Protein AF-A0A803MMV2-F1 (afdb_monomer_lite)

Structure (mmCIF, N/CA/C/O backbone):
data_AF-A0A803MMV2-F1
#
_entry.id   AF-A0A803MMV2-F1
#
loop_
_atom_site.group_PDB
_atom_site.id
_atom_site.type_symbol
_atom_site.label_atom_id
_atom_site.label_alt_id
_atom_site.label_comp_id
_atom_site.label_asym_id
_atom_site.label_entity_id
_atom_site.label_seq_id
_atom_site.pdbx_PDB_ins_code
_atom_site.Cartn_x
_atom_site.Cartn_y
_atom_site.Cartn_z
_atom_site.occupancy
_atom_site.B_iso_or_equiv
_atom_site.auth_seq_id
_atom_site.auth_comp_id
_atom_site.auth_asym_id
_atom_site.auth_atom_id
_atom_site.pdbx_PDB_model_num
ATOM 1 N N . MET A 1 1 ? -6.677 -15.272 -0.415 1.00 89.50 1 MET A N 1
ATOM 2 C CA . MET A 1 1 ? -6.729 -13.968 -1.108 1.00 89.50 1 MET A CA 1
ATOM 3 C C . MET A 1 1 ? -5.346 -13.650 -1.655 1.00 89.50 1 MET A C 1
ATOM 5 O O . MET A 1 1 ? -4.371 -13.997 -1.002 1.00 89.50 1 MET A O 1
ATOM 9 N N . PHE A 1 2 ? -5.261 -13.043 -2.838 1.00 91.88 2 PHE A N 1
ATOM 10 C CA . PHE A 1 2 ? -4.017 -12.523 -3.416 1.00 91.88 2 PHE A CA 1
ATOM 11 C C . PHE A 1 2 ? -4.204 -11.025 -3.664 1.00 91.88 2 PHE A C 1
ATOM 13 O O . PHE A 1 2 ? -5.277 -10.628 -4.115 1.00 91.88 2 PHE A O 1
ATOM 20 N N . VAL A 1 3 ? -3.202 -10.209 -3.337 1.00 91.38 3 VAL A N 1
ATOM 21 C CA . VAL A 1 3 ? -3.290 -8.741 -3.377 1.00 91.38 3 VAL A CA 1
ATOM 22 C C . VAL A 1 3 ? -2.014 -8.178 -3.985 1.00 91.38 3 VAL A C 1
ATOM 24 O O . VAL A 1 3 ? -0.922 -8.612 -3.614 1.00 91.38 3 VAL A O 1
ATOM 27 N N . LYS A 1 4 ? -2.152 -7.200 -4.883 1.00 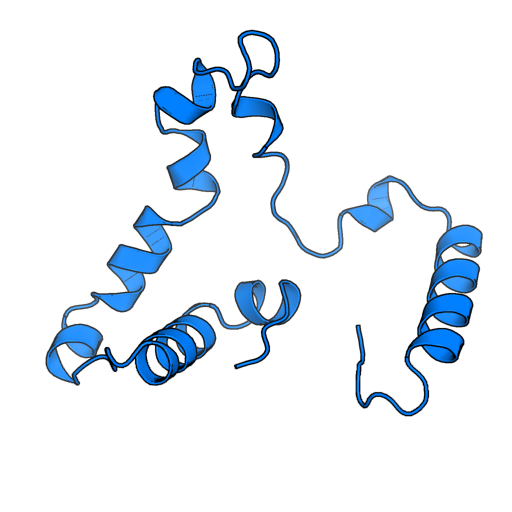94.12 4 LYS A N 1
ATOM 28 C CA . LYS A 1 4 ? -1.038 -6.400 -5.403 1.00 94.12 4 LYS A CA 1
ATOM 29 C C . LYS A 1 4 ? -1.055 -5.008 -4.783 1.00 94.12 4 LYS A C 1
ATOM 31 O O . LYS A 1 4 ? -2.117 -4.476 -4.460 1.00 94.12 4 LYS A O 1
ATOM 36 N N . PHE A 1 5 ? 0.127 -4.431 -4.590 1.00 94.75 5 PHE A N 1
ATOM 37 C CA . PHE A 1 5 ? 0.253 -3.099 -4.001 1.00 94.75 5 PHE A CA 1
ATOM 38 C C . PHE A 1 5 ? -0.370 -2.031 -4.907 1.00 94.75 5 PHE A C 1
ATOM 40 O O . PHE A 1 5 ? -1.023 -1.110 -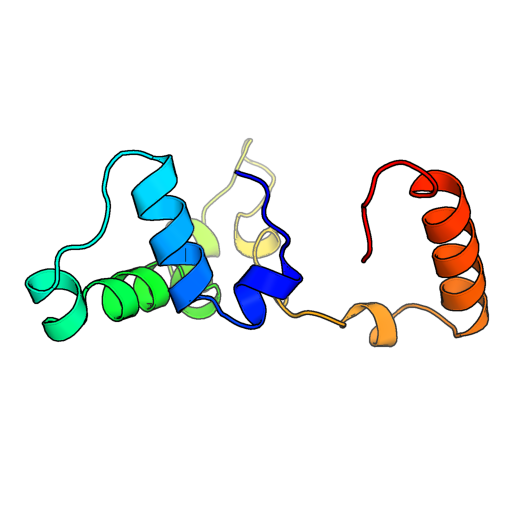4.428 1.00 94.75 5 PHE A O 1
ATOM 47 N N . GLU A 1 6 ? -0.216 -2.187 -6.215 1.00 95.50 6 GLU A N 1
ATOM 48 C CA . GLU A 1 6 ? -0.788 -1.321 -7.238 1.00 95.50 6 GLU A CA 1
ATOM 49 C C . GLU A 1 6 ? -2.318 -1.351 -7.175 1.00 95.50 6 GLU A C 1
ATOM 51 O O . GLU A 1 6 ? -2.934 -0.294 -7.095 1.00 95.50 6 GLU A O 1
ATOM 56 N N . ASP A 1 7 ? -2.922 -2.540 -7.070 1.00 94.62 7 ASP A N 1
ATOM 57 C CA . ASP A 1 7 ? -4.374 -2.692 -6.919 1.00 94.62 7 ASP A CA 1
ATOM 58 C C . ASP A 1 7 ? -4.886 -2.060 -5.605 1.00 94.62 7 ASP A C 1
ATOM 60 O O . ASP A 1 7 ? -5.991 -1.521 -5.565 1.00 94.62 7 ASP A O 1
ATOM 64 N N . LEU A 1 8 ? -4.091 -2.106 -4.522 1.00 94.31 8 LEU A N 1
ATOM 65 C CA . LEU A 1 8 ? -4.397 -1.422 -3.253 1.00 94.31 8 LEU A CA 1
ATOM 66 C C . LEU A 1 8 ? -4.351 0.098 -3.374 1.00 94.31 8 LEU A C 1
ATOM 68 O O . LEU A 1 8 ? -5.037 0.781 -2.618 1.00 94.31 8 LEU A O 1
ATOM 72 N N . LYS A 1 9 ? -3.512 0.631 -4.262 1.00 94.38 9 LYS A N 1
ATOM 73 C CA . LYS A 1 9 ? -3.411 2.071 -4.511 1.00 94.38 9 LYS A CA 1
ATOM 74 C C . LYS A 1 9 ? -4.476 2.551 -5.499 1.00 94.38 9 LYS A C 1
ATOM 76 O O . LYS A 1 9 ? -4.916 3.685 -5.350 1.00 94.38 9 LYS A O 1
ATOM 81 N N . ASP A 1 10 ? -4.877 1.705 -6.447 1.00 95.69 10 ASP A N 1
ATOM 82 C CA . ASP A 1 10 ? -5.899 1.990 -7.461 1.00 95.69 10 ASP A CA 1
ATOM 83 C C . ASP A 1 10 ? -7.326 1.959 -6.883 1.00 95.69 10 ASP A C 1
ATOM 85 O O . ASP A 1 10 ? -8.058 2.940 -6.994 1.00 95.69 10 ASP A O 1
ATOM 89 N N . ASP A 1 11 ? -7.694 0.889 -6.163 1.00 96.31 11 ASP A N 1
ATOM 90 C CA . ASP A 1 11 ? -8.994 0.767 -5.482 1.00 96.31 11 ASP A CA 1
ATOM 91 C C . ASP A 1 11 ? -8.838 0.308 -4.017 1.00 96.31 11 ASP A C 1
ATOM 93 O O . ASP A 1 11 ? -9.153 -0.837 -3.662 1.00 96.31 11 ASP A O 1
ATOM 97 N N . PRO A 1 12 ? -8.381 1.195 -3.113 1.00 94.50 12 PRO A N 1
ATOM 98 C CA . PRO A 1 12 ? -8.182 0.836 -1.711 1.00 94.50 12 PRO A CA 1
ATOM 99 C C . PRO A 1 12 ? -9.465 0.334 -1.031 1.00 94.50 12 PRO A C 1
ATOM 101 O O . PRO A 1 12 ? -9.416 -0.575 -0.201 1.00 94.50 12 PRO A O 1
ATOM 104 N N . LYS A 1 13 ? -10.625 0.905 -1.390 1.00 95.56 13 LYS A N 1
ATOM 105 C CA . LYS A 1 13 ? -11.922 0.583 -0.781 1.00 95.56 13 LYS A CA 1
ATOM 106 C C . LYS A 1 13 ? -12.379 -0.818 -1.169 1.00 95.56 13 LYS A C 1
ATOM 108 O O . LYS A 1 13 ? -12.730 -1.603 -0.288 1.00 95.56 13 LYS A O 1
ATOM 113 N N . GLY A 1 14 ? -12.343 -1.161 -2.456 1.00 96.06 14 GLY A N 1
ATOM 114 C CA . GLY A 1 14 ? -12.694 -2.504 -2.914 1.00 96.06 14 GLY A CA 1
ATOM 115 C C . GLY A 1 14 ? -11.724 -3.569 -2.408 1.00 96.06 14 GLY A C 1
ATOM 116 O O . GLY A 1 14 ? -12.160 -4.654 -2.018 1.00 96.06 14 GLY A O 1
ATOM 117 N N . GLN A 1 15 ? -10.424 -3.264 -2.328 1.00 96.50 15 GLN A N 1
ATOM 118 C CA . GLN A 1 15 ? -9.450 -4.189 -1.739 1.00 96.50 15 GLN A CA 1
ATOM 119 C C . GLN A 1 15 ? -9.679 -4.400 -0.238 1.00 96.50 15 GLN A C 1
ATOM 121 O O . GLN A 1 15 ? -9.603 -5.538 0.229 1.00 96.50 15 GLN A O 1
ATOM 126 N N . LEU A 1 16 ? -10.015 -3.348 0.518 1.00 95.69 16 LEU A N 1
ATOM 127 C CA . LEU A 1 16 ? -10.306 -3.474 1.948 1.00 95.69 16 LEU A CA 1
ATOM 128 C C . LEU A 1 16 ? -11.570 -4.305 2.203 1.00 95.69 16 LEU A C 1
ATOM 130 O O . LEU A 1 16 ? -11.577 -5.126 3.117 1.00 95.69 16 LEU A O 1
ATOM 134 N N . LYS A 1 17 ? -12.608 -4.166 1.371 1.00 96.12 17 LYS A N 1
ATOM 135 C CA . LYS A 1 17 ? -13.808 -5.016 1.448 1.00 96.12 17 LYS A CA 1
ATOM 136 C C . LYS A 1 17 ? -13.491 -6.491 1.210 1.00 96.12 17 LYS A C 1
ATOM 138 O O . LYS A 1 17 ? -13.838 -7.325 2.042 1.00 96.12 17 LYS A O 1
ATOM 143 N N . LYS A 1 18 ? -12.752 -6.798 0.135 1.00 96.62 18 LYS A N 1
ATOM 144 C CA . LYS A 1 18 ? -12.266 -8.162 -0.150 1.00 96.62 18 LYS A CA 1
ATOM 145 C C . LYS A 1 18 ? -11.439 -8.720 1.008 1.00 96.62 18 LYS A C 1
ATOM 147 O O . LYS A 1 18 ? -11.517 -9.910 1.304 1.00 96.62 18 LYS A O 1
ATOM 152 N N . LEU A 1 19 ? -10.643 -7.869 1.661 1.00 96.50 19 LEU A N 1
ATOM 153 C CA . LEU A 1 19 ? -9.847 -8.265 2.816 1.00 96.50 19 LEU A CA 1
ATOM 154 C C . LEU A 1 19 ? -10.743 -8.605 4.004 1.00 96.50 19 LEU A C 1
ATOM 156 O O . LEU A 1 19 ? -10.546 -9.662 4.592 1.00 96.50 19 LEU A O 1
ATOM 160 N N . GLY A 1 20 ? -11.735 -7.763 4.307 1.00 96.31 20 GLY A N 1
ATOM 161 C CA . GLY A 1 20 ? -12.748 -8.015 5.336 1.00 96.31 20 GLY A CA 1
ATOM 162 C C . GLY A 1 20 ? -13.454 -9.356 5.135 1.00 96.31 20 GLY A C 1
ATOM 163 O O . GLY A 1 20 ? -13.462 -10.192 6.038 1.00 96.31 20 GLY A O 1
ATOM 164 N N . GLU A 1 21 ? -13.947 -9.616 3.921 1.00 97.12 21 GLU A N 1
ATOM 165 C CA . GLU A 1 21 ? -14.536 -10.910 3.550 1.00 97.12 21 GLU A CA 1
ATOM 166 C C . GLU A 1 21 ? -13.567 -12.075 3.798 1.00 97.12 21 GLU A C 1
ATOM 168 O O . GLU A 1 21 ? -13.940 -13.084 4.397 1.00 97.12 21 GLU A O 1
ATOM 173 N N . PHE A 1 22 ? -12.305 -11.932 3.381 1.00 97.50 22 PHE A N 1
ATOM 174 C CA . PHE A 1 22 ? -11.300 -12.984 3.513 1.00 97.50 22 PHE A CA 1
ATOM 175 C C . PHE A 1 22 ? -10.922 -13.291 4.968 1.00 97.50 22 PHE A C 1
ATOM 177 O O . PHE A 1 22 ? -10.707 -14.457 5.301 1.00 97.50 22 PHE A O 1
ATOM 184 N N . VAL A 1 23 ? -10.835 -12.278 5.836 1.00 96.56 23 VAL A N 1
ATOM 185 C CA . VAL A 1 23 ? -10.494 -12.465 7.260 1.00 96.56 23 VAL A CA 1
ATOM 186 C C . VAL A 1 23 ? -11.694 -12.872 8.123 1.00 96.56 23 VAL A C 1
ATOM 188 O O . VAL A 1 23 ? -11.525 -13.093 9.319 1.00 96.56 23 VAL A O 1
ATOM 191 N N . GLY A 1 24 ? -12.890 -12.996 7.535 1.00 97.12 24 GLY A N 1
ATOM 192 C CA . GLY A 1 24 ? -14.119 -13.383 8.236 1.00 97.12 24 GLY A CA 1
ATOM 193 C C . GLY A 1 24 ? -14.874 -12.224 8.895 1.00 97.12 24 GLY A C 1
ATOM 194 O O . GLY A 1 24 ? -15.763 -12.469 9.705 1.00 97.12 24 GLY A O 1
ATOM 195 N N . TYR A 1 25 ? -14.543 -10.980 8.537 1.00 96.88 25 TYR A N 1
ATOM 196 C CA . TYR A 1 25 ? -15.184 -9.753 9.018 1.00 96.88 25 TYR A CA 1
ATOM 197 C C . TYR A 1 25 ? -15.632 -8.881 7.830 1.00 96.88 25 TYR A C 1
ATOM 199 O O . TYR A 1 25 ? -15.049 -7.821 7.586 1.00 96.88 25 TYR A O 1
ATOM 207 N N . PRO A 1 26 ? -16.616 -9.335 7.028 1.00 97.06 26 PRO A N 1
ATOM 208 C CA . PRO A 1 26 ? -17.169 -8.519 5.954 1.00 97.06 26 PRO A CA 1
ATOM 209 C C . PRO A 1 26 ? -17.852 -7.274 6.533 1.00 97.06 26 PRO A C 1
ATOM 211 O O . PRO A 1 26 ? -18.517 -7.359 7.564 1.00 97.06 26 PRO A O 1
ATOM 214 N N . PHE A 1 27 ? -17.711 -6.134 5.854 1.00 97.31 27 PHE A N 1
ATOM 215 C CA . PHE A 1 27 ? -18.359 -4.892 6.277 1.00 97.31 27 PHE A CA 1
ATOM 216 C C . PHE A 1 27 ? -19.879 -4.981 6.122 1.00 97.31 27 PHE A C 1
ATOM 218 O O . PHE A 1 27 ? -20.377 -5.461 5.099 1.00 97.31 27 PHE A O 1
ATOM 225 N N . THR A 1 28 ? -20.624 -4.481 7.108 1.00 97.50 28 THR A N 1
ATOM 226 C CA . THR A 1 28 ? -22.084 -4.357 6.990 1.00 97.50 28 THR A CA 1
ATOM 227 C C . THR A 1 28 ? -22.477 -3.115 6.191 1.00 97.50 28 THR A C 1
ATOM 229 O O . THR A 1 28 ? -21.700 -2.172 6.038 1.00 97.50 28 THR A O 1
ATOM 232 N N . SER A 1 29 ? -23.720 -3.072 5.701 1.00 96.56 29 SER A N 1
ATOM 233 C CA . SER A 1 29 ? -24.230 -1.887 4.994 1.00 96.56 29 SER A CA 1
ATOM 234 C C . SER A 1 29 ? -24.197 -0.633 5.873 1.00 96.56 29 SER A C 1
ATOM 236 O O . SER A 1 29 ? -23.904 0.456 5.385 1.00 96.56 29 SER A O 1
ATOM 238 N N . GLU A 1 30 ? -24.447 -0.786 7.171 1.00 97.56 30 GLU A N 1
ATOM 239 C CA . GLU A 1 30 ? -24.381 0.288 8.160 1.00 97.56 30 GLU A CA 1
ATOM 240 C C . GLU A 1 30 ? -22.947 0.786 8.359 1.00 97.56 30 GLU A C 1
ATOM 242 O O . GLU A 1 30 ? -22.732 1.992 8.444 1.00 97.56 30 GLU A O 1
ATOM 247 N N . GLU A 1 31 ? -21.955 -0.108 8.399 1.00 97.25 31 GLU A N 1
ATOM 248 C CA . GLU A 1 31 ? -20.542 0.277 8.499 1.00 97.25 31 GLU A CA 1
ATOM 249 C C . GLU A 1 31 ? -20.065 1.014 7.245 1.00 97.25 31 GLU A C 1
ATOM 251 O O . GLU A 1 31 ? -19.324 1.997 7.338 1.00 97.25 31 GLU A O 1
ATOM 256 N N . GLU A 1 32 ? -20.516 0.574 6.069 1.00 94.81 32 GLU A N 1
ATOM 257 C CA . GLU A 1 32 ? -20.209 1.240 4.807 1.00 94.81 32 GLU A CA 1
ATOM 258 C C . GLU A 1 32 ? -20.827 2.637 4.721 1.00 94.81 32 GLU A C 1
ATOM 260 O O . GLU A 1 32 ? -20.128 3.599 4.395 1.00 94.81 32 GLU A O 1
ATOM 265 N N . GLN A 1 33 ? -22.122 2.761 5.030 1.00 95.19 33 GLN A N 1
ATOM 266 C CA . GLN A 1 33 ? -22.834 4.043 5.043 1.00 95.19 33 GLN A CA 1
ATOM 267 C C . GLN A 1 33 ? -22.322 4.963 6.156 1.00 95.19 33 GLN A C 1
ATOM 269 O O . GLN A 1 33 ? -22.271 6.179 5.984 1.00 95.19 33 GLN A O 1
ATOM 274 N N . GLY A 1 34 ? -21.896 4.380 7.277 1.00 96.56 34 GLY A N 1
ATOM 275 C CA . GLY A 1 34 ? -21.271 5.066 8.401 1.00 96.56 34 GLY A CA 1
ATOM 276 C C . GLY A 1 34 ? -19.810 5.458 8.170 1.00 96.56 34 GLY A C 1
ATOM 277 O O . GLY A 1 34 ? -19.189 5.992 9.085 1.00 96.56 34 GLY A O 1
ATOM 278 N N . GLY A 1 35 ? -19.243 5.196 6.986 1.00 96.25 35 GLY A N 1
ATOM 279 C CA . GLY A 1 35 ? -17.892 5.628 6.619 1.00 96.25 35 GLY A CA 1
ATOM 280 C C . GLY A 1 35 ? -16.758 4.859 7.307 1.00 96.25 35 GLY A C 1
ATOM 281 O O . GLY A 1 35 ? -15.621 5.331 7.310 1.00 96.25 35 GLY A O 1
ATOM 282 N N . LYS A 1 36 ? -17.013 3.669 7.873 1.00 96.38 36 LYS A N 1
ATOM 283 C CA . LYS A 1 36 ? -15.989 2.884 8.594 1.00 96.38 36 LYS A CA 1
ATOM 284 C C . LYS A 1 36 ? -14.817 2.466 7.723 1.00 96.38 36 LYS A C 1
ATOM 286 O O . LYS A 1 36 ? -13.677 2.477 8.183 1.00 96.38 36 LYS A O 1
ATOM 291 N N . ILE A 1 37 ? -15.075 2.172 6.453 1.00 96.06 37 ILE A N 1
ATOM 292 C CA . ILE A 1 37 ? -14.012 1.886 5.484 1.00 96.06 37 ILE A CA 1
ATOM 293 C C . ILE A 1 37 ? -13.094 3.105 5.326 1.00 96.06 37 ILE A C 1
ATOM 295 O O . ILE A 1 37 ? -11.873 2.969 5.392 1.00 96.06 37 ILE A O 1
ATOM 299 N N . ASP A 1 38 ? -13.667 4.299 5.180 1.00 96.44 38 ASP A N 1
ATOM 300 C CA . ASP A 1 38 ? -12.905 5.533 4.990 1.00 96.44 38 ASP A CA 1
ATOM 301 C C . ASP A 1 38 ? -12.115 5.909 6.262 1.00 96.44 38 ASP A C 1
ATOM 303 O O . ASP A 1 38 ? -10.966 6.354 6.179 1.00 96.44 38 ASP A O 1
ATOM 307 N N . GLU A 1 39 ? -12.678 5.654 7.451 1.00 97.69 39 GLU A N 1
ATOM 308 C CA . GLU A 1 39 ? -11.970 5.777 8.733 1.00 97.69 39 GLU A CA 1
ATOM 309 C C . GLU A 1 39 ? -10.736 4.860 8.793 1.00 97.69 39 GLU A C 1
ATOM 311 O O . GLU A 1 39 ? -9.640 5.332 9.108 1.00 97.69 39 GLU A O 1
ATOM 316 N N . ILE A 1 40 ? -10.883 3.572 8.454 1.00 96.81 40 ILE A N 1
ATOM 317 C CA . ILE A 1 40 ? -9.771 2.607 8.439 1.00 96.81 40 ILE A CA 1
ATOM 318 C C . ILE A 1 40 ? -8.715 3.021 7.412 1.00 96.81 40 ILE A C 1
ATOM 320 O O . ILE A 1 40 ? -7.529 3.075 7.741 1.00 96.81 40 ILE A O 1
ATOM 324 N N . MET A 1 41 ? -9.128 3.376 6.192 1.00 96.00 41 MET A N 1
ATOM 325 C CA . MET A 1 41 ? -8.216 3.851 5.148 1.00 96.00 41 MET A CA 1
ATOM 326 C C . MET A 1 41 ? -7.403 5.058 5.621 1.00 96.00 41 MET A C 1
ATOM 328 O O . MET A 1 41 ? -6.189 5.101 5.428 1.00 96.00 41 MET A O 1
ATOM 332 N N . LYS A 1 42 ? -8.042 6.020 6.296 1.00 96.94 42 LYS A N 1
ATOM 333 C CA . LYS A 1 42 ? -7.359 7.188 6.860 1.00 96.94 42 LYS A CA 1
ATOM 334 C C . LYS A 1 42 ? -6.382 6.799 7.968 1.00 96.94 42 LYS A C 1
ATOM 336 O O . LYS A 1 42 ? -5.261 7.306 7.979 1.00 96.94 42 LYS A O 1
ATOM 341 N N . LEU A 1 43 ? -6.785 5.923 8.889 1.00 97.25 43 LEU A N 1
ATOM 342 C CA . LEU A 1 43 ? -5.945 5.460 10.000 1.00 97.25 43 LEU A CA 1
ATOM 343 C C . LEU A 1 43 ? -4.701 4.705 9.516 1.00 97.25 43 LEU A C 1
ATOM 345 O O . LEU A 1 43 ? -3.618 4.908 10.061 1.00 97.25 43 LEU A O 1
ATOM 349 N N . CYS A 1 44 ? -4.854 3.881 8.481 1.00 95.88 44 CYS A N 1
ATOM 350 C CA . CYS A 1 44 ? -3.789 3.058 7.912 1.00 95.88 44 CYS A CA 1
ATOM 351 C C . CYS A 1 44 ? -3.043 3.728 6.746 1.00 95.88 44 CYS A C 1
ATOM 353 O O . CYS A 1 44 ? -2.141 3.119 6.172 1.00 95.88 44 CYS A O 1
ATOM 355 N N . SER A 1 45 ? -3.396 4.965 6.387 1.00 95.69 45 SER A N 1
ATOM 356 C CA . SER A 1 45 ? -2.722 5.711 5.322 1.00 95.69 45 SER A CA 1
ATOM 357 C C . SER A 1 45 ? -1.248 5.946 5.653 1.00 95.69 45 SER A C 1
ATOM 359 O O . SER A 1 45 ? -0.875 6.144 6.812 1.00 95.69 45 SER A O 1
ATOM 361 N N . ILE A 1 46 ? -0.387 5.952 4.634 1.00 95.50 46 ILE A N 1
ATOM 362 C CA . ILE A 1 46 ? 1.051 6.190 4.826 1.00 95.50 46 ILE A CA 1
ATOM 363 C C . ILE A 1 46 ? 1.285 7.574 5.428 1.00 95.50 46 ILE A C 1
ATOM 365 O O . ILE A 1 46 ? 2.147 7.731 6.290 1.00 95.50 46 ILE A O 1
ATOM 369 N N . GLU A 1 47 ? 0.491 8.559 5.021 1.00 95.19 47 GLU A N 1
ATOM 370 C CA . GLU A 1 47 ? 0.506 9.921 5.541 1.00 95.19 47 GLU A CA 1
ATOM 371 C C . GLU A 1 47 ? 0.220 9.920 7.042 1.00 95.19 47 GLU A C 1
ATOM 373 O O . GLU A 1 47 ? 0.953 10.540 7.807 1.00 95.19 47 GLU A O 1
ATOM 378 N N . LYS A 1 48 ? -0.795 9.172 7.496 1.00 97.12 48 LYS A N 1
ATOM 379 C CA . LYS A 1 48 ? -1.110 9.079 8.924 1.00 97.12 48 LYS A CA 1
ATOM 380 C C . LYS A 1 48 ? -0.058 8.290 9.697 1.00 97.12 48 LYS A C 1
ATOM 382 O O . LYS A 1 48 ? 0.329 8.717 10.784 1.00 97.12 48 LYS A O 1
ATOM 387 N N . LEU A 1 49 ? 0.404 7.164 9.154 1.00 96.94 49 LEU A N 1
ATOM 388 C CA . LEU A 1 49 ? 1.365 6.285 9.819 1.00 96.94 49 LEU A CA 1
ATOM 389 C C . LEU A 1 49 ? 2.743 6.937 9.967 1.00 96.94 49 LEU A C 1
ATOM 391 O O . LEU A 1 49 ? 3.364 6.767 11.013 1.00 96.94 49 LEU A O 1
ATOM 395 N N . LYS A 1 50 ? 3.190 7.741 8.994 1.00 96.19 50 LYS A N 1
ATOM 396 C CA . LYS A 1 50 ? 4.405 8.571 9.105 1.00 96.19 50 LYS A CA 1
ATOM 397 C C . LYS A 1 50 ? 4.369 9.526 10.290 1.00 96.19 50 LYS A C 1
ATOM 399 O O . LYS A 1 50 ? 5.408 9.822 10.867 1.00 96.19 50 LYS A O 1
ATOM 404 N N . GLU A 1 51 ?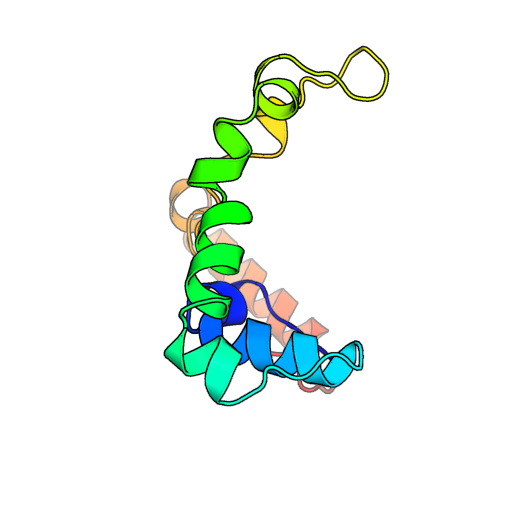 3.180 10.001 10.647 1.00 96.44 51 GLU A N 1
ATOM 405 C CA . GLU A 1 51 ? 2.995 11.006 11.689 1.00 96.44 51 GLU A CA 1
ATOM 406 C C . GLU A 1 51 ? 2.889 10.422 13.102 1.00 96.44 51 GLU A C 1
ATOM 408 O O . GLU A 1 51 ? 2.939 11.175 14.074 1.00 96.44 51 GLU A O 1
ATOM 413 N N . VAL A 1 52 ? 2.774 9.098 13.234 1.00 96.81 52 VAL A N 1
ATOM 414 C CA . VAL A 1 52 ? 2.751 8.412 14.532 1.00 96.81 52 VAL A CA 1
ATOM 415 C C . VAL A 1 52 ? 4.123 8.526 15.198 1.00 96.81 52 VAL A C 1
ATOM 417 O O . VAL A 1 52 ? 5.135 8.180 14.595 1.00 96.81 52 VAL A O 1
ATOM 420 N N . GLU A 1 53 ? 4.164 8.952 16.464 1.00 96.19 53 GLU A N 1
ATOM 421 C CA . GLU A 1 53 ? 5.417 9.197 17.201 1.00 96.19 53 GLU A CA 1
ATOM 422 C C . GLU A 1 53 ? 6.350 7.977 17.196 1.00 96.19 53 GLU A C 1
ATOM 424 O O . GLU A 1 53 ? 7.530 8.085 16.869 1.00 96.19 53 GLU A O 1
ATOM 429 N N . ALA A 1 54 ? 5.790 6.785 17.425 1.00 94.81 54 ALA A N 1
ATOM 430 C CA . ALA A 1 54 ? 6.535 5.531 17.357 1.00 94.81 54 ALA A CA 1
ATOM 431 C C . ALA A 1 54 ? 7.204 5.294 15.989 1.00 94.81 54 ALA A C 1
ATOM 433 O O . ALA A 1 54 ? 8.246 4.649 15.931 1.00 94.81 54 ALA A O 1
ATOM 434 N N . ASN A 1 55 ? 6.651 5.820 14.894 1.00 96.44 55 ASN A N 1
ATOM 435 C CA . ASN A 1 55 ? 7.231 5.700 13.558 1.00 96.44 55 ASN A CA 1
ATOM 436 C C . ASN A 1 55 ? 8.228 6.822 13.241 1.00 96.44 55 ASN A C 1
ATOM 438 O O . ASN A 1 55 ? 9.140 6.605 12.451 1.00 96.44 55 ASN A O 1
ATOM 442 N N . LYS A 1 56 ? 8.109 7.994 13.874 1.00 94.81 56 LYS A N 1
ATOM 443 C CA . LYS A 1 56 ? 9.049 9.113 13.695 1.00 94.81 56 LYS A CA 1
ATOM 444 C C . LYS A 1 56 ? 10.353 8.924 14.457 1.00 94.81 56 LYS A C 1
ATOM 446 O O . LYS A 1 56 ? 11.425 9.132 13.891 1.00 94.81 56 LYS A O 1
ATOM 451 N N . SER A 1 57 ? 10.250 8.558 15.732 1.00 92.75 57 SER A N 1
ATOM 452 C CA . SER A 1 57 ? 11.373 8.547 16.678 1.00 92.75 57 SER A CA 1
ATOM 453 C C . SER A 1 57 ? 11.711 7.154 17.213 1.00 92.75 57 SER A C 1
ATOM 455 O O . SER A 1 57 ? 12.791 6.955 17.774 1.00 92.75 57 SER A O 1
ATOM 457 N N . GLY A 1 58 ? 10.827 6.173 17.010 1.00 94.75 58 GLY A N 1
ATOM 458 C CA . GLY A 1 58 ? 11.060 4.794 17.425 1.00 94.75 58 GLY A CA 1
ATOM 459 C C . GLY A 1 58 ? 12.159 4.098 16.623 1.00 94.75 58 GLY A C 1
ATOM 460 O O . GLY A 1 58 ? 12.591 4.559 15.561 1.00 94.75 58 GLY A O 1
ATOM 461 N N . ARG A 1 59 ? 12.620 2.962 17.153 1.00 95.75 59 ARG A N 1
ATOM 462 C CA . ARG A 1 59 ? 13.654 2.133 16.529 1.00 95.75 59 ARG A CA 1
ATOM 463 C C . ARG A 1 59 ? 13.332 0.647 16.639 1.00 95.75 59 ARG A C 1
ATOM 465 O O . ARG A 1 59 ? 12.867 0.197 17.684 1.00 95.75 59 ARG A O 1
ATOM 472 N N . VAL A 1 60 ? 13.679 -0.117 15.607 1.00 92.94 60 VAL A N 1
ATOM 473 C CA . VAL A 1 60 ? 13.729 -1.587 15.630 1.00 92.94 60 VAL A CA 1
ATOM 474 C C . VAL A 1 60 ? 15.183 -2.045 15.794 1.00 92.94 60 VAL A C 1
ATOM 476 O O . VAL A 1 60 ? 16.112 -1.418 15.278 1.00 92.94 60 VAL A O 1
ATOM 479 N N . TYR A 1 61 ? 15.385 -3.119 16.567 1.00 84.44 61 TYR A N 1
ATOM 480 C CA . TYR A 1 61 ? 16.701 -3.665 16.940 1.00 84.44 61 TYR A CA 1
ATOM 481 C C . TYR A 1 61 ? 17.673 -2.622 17.529 1.00 84.44 61 TYR A C 1
ATOM 483 O O . TYR A 1 61 ? 18.881 -2.795 17.470 1.00 84.44 61 TYR A O 1
ATOM 491 N N . SER A 1 62 ? 17.156 -1.531 18.104 1.00 87.12 62 SER A N 1
ATOM 492 C CA . SER A 1 62 ? 17.906 -0.387 18.660 1.00 87.12 62 SER A CA 1
ATOM 493 C C . SER A 1 62 ? 18.681 0.489 17.659 1.00 87.12 62 SER A C 1
ATOM 495 O O . SER A 1 62 ? 19.074 1.600 18.030 1.00 87.12 62 SER A O 1
ATOM 497 N N . PHE A 1 63 ? 18.864 0.069 16.400 1.00 90.12 63 PHE A N 1
ATOM 498 C CA . PHE A 1 63 ? 19.668 0.803 15.406 1.00 90.12 63 PHE A CA 1
ATOM 499 C C . PHE A 1 63 ? 18.933 1.194 14.116 1.00 90.12 63 PHE A C 1
ATOM 501 O O . PHE A 1 63 ? 19.423 2.065 13.402 1.00 90.12 63 PHE A O 1
ATOM 508 N N . ILE A 1 64 ? 17.765 0.622 13.811 1.00 93.94 64 ILE A N 1
ATOM 509 C CA . ILE A 1 64 ? 16.990 1.009 12.624 1.00 93.94 64 ILE A CA 1
ATOM 510 C C . ILE A 1 64 ? 15.912 1.996 13.052 1.00 93.94 64 ILE A C 1
ATOM 512 O O . ILE A 1 64 ? 14.971 1.605 13.732 1.00 93.94 64 ILE A O 1
ATOM 516 N N . GLU A 1 65 ? 16.034 3.268 12.671 1.00 95.88 65 GLU A N 1
ATOM 517 C CA . GLU A 1 65 ? 14.970 4.249 12.924 1.00 95.88 65 GLU A CA 1
ATOM 518 C C . GLU A 1 65 ? 13.714 3.916 12.113 1.00 95.88 65 GLU A C 1
ATOM 520 O O . GLU A 1 65 ? 13.784 3.679 10.905 1.00 95.88 65 GLU A O 1
ATOM 525 N N . ASN A 1 66 ? 12.552 3.962 12.761 1.00 96.12 66 ASN A N 1
ATOM 526 C CA . ASN A 1 66 ? 11.294 3.533 12.153 1.00 96.12 66 ASN A CA 1
ATOM 527 C C . ASN A 1 66 ? 10.885 4.398 10.951 1.00 96.12 66 ASN A C 1
ATOM 529 O O . ASN A 1 66 ? 10.233 3.909 10.029 1.00 96.12 66 ASN A O 1
ATOM 533 N N . LYS A 1 67 ? 11.334 5.659 10.903 1.00 94.75 67 LYS A N 1
ATOM 534 C CA . LYS A 1 67 ? 11.033 6.595 9.810 1.00 94.75 67 LYS A CA 1
ATOM 535 C C . LYS A 1 67 ? 11.479 6.066 8.444 1.00 94.75 67 LYS A C 1
ATOM 537 O O . LYS A 1 67 ? 10.869 6.392 7.429 1.00 94.75 67 LYS A O 1
ATOM 542 N N . TRP A 1 68 ? 12.508 5.214 8.412 1.00 94.12 68 TRP A N 1
ATOM 543 C CA . TRP A 1 68 ? 13.045 4.644 7.177 1.00 94.12 68 TRP A CA 1
ATOM 544 C C . TRP A 1 68 ? 12.104 3.632 6.513 1.00 94.12 68 TRP A C 1
ATOM 546 O O . TRP A 1 68 ? 12.203 3.428 5.304 1.00 94.12 68 TRP A O 1
ATOM 556 N N . PHE A 1 69 ? 11.145 3.056 7.248 1.00 94.12 69 PHE A N 1
ATOM 557 C CA . PHE A 1 69 ? 10.123 2.180 6.664 1.00 94.12 69 PHE A CA 1
ATOM 558 C C . PHE A 1 69 ? 9.074 2.949 5.842 1.00 94.12 69 PHE A C 1
ATOM 560 O O . PHE A 1 69 ? 8.405 2.359 4.996 1.00 94.12 69 PHE A O 1
ATOM 567 N N . PHE A 1 70 ? 8.949 4.267 6.031 1.00 95.06 70 PHE A N 1
ATOM 568 C CA . PHE A 1 70 ? 7.925 5.089 5.387 1.00 95.06 70 PHE A CA 1
ATOM 569 C C . PHE A 1 70 ? 8.541 6.109 4.420 1.00 95.06 70 PHE A C 1
ATOM 571 O O . PHE A 1 70 ? 8.637 7.297 4.719 1.00 95.06 70 PHE A O 1
ATOM 578 N N . ARG A 1 71 ? 8.937 5.653 3.224 1.00 94.50 71 ARG A N 1
ATOM 579 C CA . ARG A 1 71 ? 9.527 6.508 2.174 1.00 94.50 71 ARG A CA 1
ATOM 580 C C . ARG A 1 71 ? 8.466 7.311 1.401 1.00 94.50 71 ARG A C 1
ATOM 582 O O . ARG A 1 71 ? 7.875 8.224 1.962 1.00 94.50 71 ARG A O 1
ATOM 589 N N . LYS A 1 72 ? 8.199 7.012 0.122 1.00 94.50 72 LYS A N 1
ATOM 590 C CA . LYS A 1 72 ? 7.144 7.696 -0.656 1.00 94.50 72 LYS A CA 1
ATOM 591 C C . LYS A 1 72 ? 5.798 6.986 -0.556 1.00 94.50 72 LYS A C 1
ATOM 593 O O . LYS A 1 72 ? 4.816 7.626 -0.212 1.00 94.50 72 LYS A O 1
ATOM 598 N N . GLY A 1 73 ? 5.776 5.662 -0.730 1.00 94.62 73 GLY A N 1
ATOM 599 C CA . GLY A 1 73 ? 4.520 4.903 -0.693 1.00 94.62 73 GLY A CA 1
ATOM 600 C C . GLY A 1 73 ? 3.679 5.051 -1.963 1.00 94.62 73 GLY A C 1
ATOM 601 O O . GLY A 1 73 ? 2.447 5.033 -1.905 1.00 94.62 73 GLY A O 1
ATOM 602 N N . GLU A 1 74 ? 4.352 5.243 -3.095 1.00 95.44 74 GLU A N 1
ATOM 603 C CA . GLU A 1 74 ? 3.765 5.585 -4.389 1.00 95.44 74 GLU A CA 1
ATOM 604 C C . GLU A 1 74 ? 4.123 4.528 -5.434 1.00 95.44 74 GLU A C 1
ATOM 606 O O . GLU A 1 74 ? 5.219 3.959 -5.411 1.00 95.44 74 GLU A O 1
ATOM 611 N N . VAL A 1 75 ? 3.195 4.291 -6.359 1.00 96.75 75 VAL A N 1
ATOM 612 C CA . VAL A 1 75 ? 3.417 3.453 -7.541 1.00 96.75 75 VAL A CA 1
ATOM 613 C C . VAL A 1 75 ? 4.207 4.260 -8.570 1.00 96.75 75 VAL A C 1
ATOM 615 O O . VAL A 1 75 ? 3.960 5.448 -8.752 1.00 96.75 75 VAL A O 1
ATOM 618 N N . GLY A 1 76 ? 5.157 3.617 -9.247 1.00 96.25 76 GLY A N 1
ATOM 619 C CA . GLY A 1 76 ? 5.876 4.229 -10.368 1.00 96.25 76 GLY A CA 1
ATOM 620 C C . GLY A 1 76 ? 7.117 5.040 -9.999 1.00 96.25 76 GLY A C 1
ATOM 621 O O . GLY A 1 76 ? 7.813 5.503 -10.891 1.00 96.25 76 GLY A O 1
ATOM 622 N N . ASP A 1 77 ? 7.480 5.166 -8.720 1.00 97.50 77 ASP A N 1
ATOM 623 C CA . ASP A 1 77 ? 8.641 5.979 -8.323 1.00 97.50 77 ASP A CA 1
ATOM 624 C C . ASP A 1 77 ? 9.994 5.460 -8.861 1.00 97.50 77 ASP A C 1
ATOM 626 O O . ASP A 1 77 ? 10.992 6.179 -8.844 1.00 97.50 77 ASP A O 1
ATOM 630 N N . TRP A 1 78 ? 10.033 4.234 -9.391 1.00 96.00 78 TRP A N 1
ATOM 631 C CA . TRP A 1 78 ? 11.200 3.672 -10.074 1.00 96.00 78 TRP A CA 1
ATOM 632 C C . TRP A 1 78 ? 11.660 4.512 -11.277 1.00 96.00 78 TRP A C 1
ATOM 634 O O . TRP A 1 78 ? 12.853 4.501 -11.585 1.00 96.00 78 TRP A O 1
ATOM 644 N N . VAL A 1 79 ? 10.767 5.289 -11.912 1.00 96.69 79 VAL A N 1
ATOM 645 C CA . VAL A 1 79 ? 11.106 6.175 -13.048 1.00 96.69 79 VAL A CA 1
ATOM 646 C C . VAL A 1 79 ? 12.148 7.234 -12.679 1.00 96.69 79 VAL A C 1
ATOM 648 O O . VAL A 1 79 ? 12.865 7.724 -13.543 1.00 96.69 79 VAL A O 1
ATOM 651 N N . ASN A 1 80 ? 12.264 7.564 -11.388 1.00 97.50 80 ASN A N 1
ATOM 652 C CA . ASN A 1 80 ? 13.233 8.536 -10.882 1.00 97.50 80 ASN A CA 1
ATOM 653 C C . ASN A 1 80 ? 14.646 7.953 -10.709 1.00 97.50 80 ASN A C 1
ATOM 655 O O . ASN A 1 80 ? 15.571 8.692 -10.377 1.00 97.50 80 ASN A O 1
ATOM 659 N N . TYR A 1 81 ? 14.819 6.639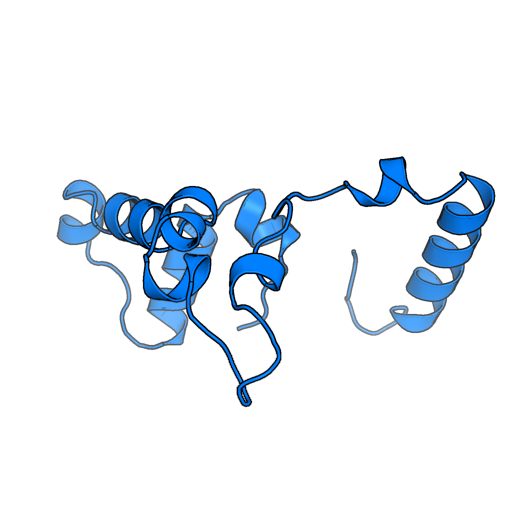 -10.889 1.00 97.31 81 TYR A N 1
ATOM 660 C CA . TYR A 1 81 ? 16.066 5.933 -10.576 1.00 97.31 81 TYR A CA 1
ATOM 661 C C . TYR A 1 81 ? 16.552 5.008 -11.697 1.00 97.31 81 TYR A C 1
ATOM 663 O O . TYR A 1 81 ? 17.757 4.786 -11.812 1.00 97.31 81 TYR A O 1
ATOM 671 N N . LEU A 1 82 ? 15.648 4.450 -12.508 1.00 97.81 82 LEU A N 1
ATOM 672 C CA . LEU A 1 82 ? 15.992 3.494 -13.561 1.00 97.81 82 LEU A CA 1
ATOM 673 C C . LEU A 1 82 ? 16.046 4.166 -14.935 1.00 97.81 82 LEU A C 1
ATOM 675 O O . LEU A 1 82 ? 15.158 4.933 -15.299 1.00 97.81 82 LEU A O 1
ATOM 679 N N . SER A 1 83 ? 17.070 3.832 -15.725 1.00 98.19 83 SER A N 1
ATOM 680 C CA . SER A 1 83 ? 17.123 4.231 -17.135 1.00 98.19 83 SER A CA 1
ATOM 681 C C . SER A 1 83 ? 16.177 3.374 -17.989 1.00 98.19 83 SER A C 1
ATOM 683 O O . SER A 1 83 ? 15.893 2.234 -17.611 1.00 98.19 83 SER A O 1
ATOM 685 N N . PRO A 1 84 ? 15.751 3.845 -19.176 1.00 97.88 84 PRO A N 1
ATOM 686 C CA . PRO A 1 84 ? 14.890 3.063 -20.068 1.00 97.88 84 PRO A CA 1
ATOM 687 C C . PRO A 1 84 ? 15.434 1.656 -20.365 1.00 97.88 84 PRO A C 1
ATOM 689 O O . PRO A 1 84 ? 14.712 0.673 -20.251 1.00 97.88 84 PRO A O 1
ATOM 692 N N . THR A 1 85 ? 16.743 1.523 -20.606 1.00 98.25 85 THR A N 1
ATOM 693 C CA . THR A 1 85 ? 17.383 0.217 -20.846 1.00 98.25 85 THR A CA 1
ATOM 694 C C . THR A 1 85 ? 17.325 -0.716 -19.629 1.00 98.25 85 THR A C 1
ATOM 696 O O . THR A 1 85 ? 17.236 -1.934 -19.783 1.00 98.25 85 THR A O 1
ATOM 699 N N . MET A 1 86 ? 17.384 -0.179 -18.404 1.00 98.25 86 MET A N 1
ATOM 700 C CA . MET A 1 86 ? 17.218 -0.991 -17.191 1.00 98.25 86 MET A CA 1
ATOM 701 C C . MET A 1 86 ? 15.782 -1.503 -17.057 1.00 98.25 86 MET A C 1
ATOM 703 O O . MET A 1 86 ? 15.588 -2.649 -16.651 1.00 98.25 86 MET A O 1
ATOM 707 N N . VAL A 1 87 ? 14.803 -0.676 -17.423 1.00 97.56 87 VAL A N 1
ATOM 708 C CA . VAL A 1 87 ? 13.373 -1.008 -17.380 1.00 97.56 87 VAL A CA 1
ATOM 709 C C . VAL A 1 87 ? 13.052 -2.095 -18.396 1.00 97.56 87 VAL A C 1
ATOM 711 O O . VAL A 1 87 ? 12.534 -3.134 -18.008 1.00 97.56 87 VAL A O 1
ATOM 714 N N . GLU A 1 88 ? 13.475 -1.933 -19.652 1.00 97.69 88 GLU A N 1
ATOM 715 C CA . GLU A 1 88 ? 13.295 -2.945 -20.705 1.00 97.69 88 GLU A CA 1
ATOM 716 C C . GLU A 1 88 ? 13.889 -4.302 -20.297 1.00 97.69 88 GLU A C 1
ATOM 718 O O . GLU A 1 88 ? 13.277 -5.361 -20.469 1.00 97.69 88 GLU A O 1
ATOM 723 N N . ARG A 1 89 ? 15.090 -4.284 -19.700 1.00 97.94 89 ARG A N 1
ATOM 724 C CA . ARG A 1 89 ? 15.723 -5.500 -19.181 1.00 97.94 89 ARG A CA 1
ATOM 725 C C . ARG A 1 89 ? 14.895 -6.130 -18.060 1.00 97.94 89 ARG A C 1
ATOM 727 O O . ARG A 1 89 ? 14.778 -7.355 -18.021 1.00 97.94 89 ARG A O 1
ATOM 734 N N . PHE A 1 90 ? 14.368 -5.323 -17.144 1.00 96.50 90 PHE A N 1
ATOM 735 C CA . PHE A 1 90 ? 13.544 -5.798 -16.037 1.00 96.50 90 PHE A CA 1
ATOM 736 C C . PHE A 1 90 ? 12.229 -6.403 -16.541 1.00 96.50 90 PHE A C 1
ATOM 738 O O . PHE A 1 90 ? 11.917 -7.537 -16.183 1.00 96.50 90 PHE A O 1
ATOM 745 N N . GLU A 1 91 ? 11.509 -5.715 -17.428 1.00 95.56 91 GLU A N 1
ATOM 746 C CA . GLU A 1 91 ? 10.256 -6.191 -18.027 1.00 95.56 91 GLU A CA 1
ATOM 747 C C . GLU A 1 91 ? 10.430 -7.536 -18.734 1.00 95.56 91 GLU A C 1
ATOM 749 O O . GLU A 1 91 ? 9.624 -8.447 -18.532 1.00 95.56 91 GLU A O 1
ATOM 754 N N . LYS A 1 92 ? 11.526 -7.710 -19.485 1.00 96.38 92 LYS A N 1
ATOM 755 C CA . LYS A 1 92 ? 11.852 -8.994 -20.116 1.00 96.38 92 LYS A CA 1
ATOM 756 C C . LYS A 1 92 ? 12.016 -10.115 -19.085 1.00 96.38 92 LYS A C 1
ATOM 758 O O . LYS A 1 92 ? 11.412 -11.175 -19.234 1.00 96.38 92 LYS A O 1
ATOM 763 N N . ILE A 1 93 ? 12.808 -9.883 -18.033 1.00 96.44 93 ILE A N 1
ATOM 764 C CA . ILE A 1 93 ? 13.035 -10.878 -16.972 1.00 96.44 93 ILE A CA 1
ATOM 765 C C . ILE A 1 93 ? 11.716 -11.228 -16.278 1.00 96.44 93 ILE A C 1
ATOM 767 O O . ILE A 1 93 ? 11.435 -12.405 -16.057 1.00 96.44 93 ILE A O 1
ATOM 771 N N . MET A 1 94 ? 10.898 -10.229 -15.948 1.00 95.44 94 MET A N 1
ATOM 772 C CA . MET A 1 94 ? 9.609 -10.450 -15.295 1.00 95.44 94 MET A CA 1
ATOM 773 C C . MET A 1 94 ? 8.650 -11.232 -16.190 1.00 95.44 94 MET A C 1
ATOM 775 O O . MET A 1 94 ? 8.036 -12.186 -15.717 1.00 95.44 94 MET A O 1
ATOM 779 N N . GLY A 1 95 ? 8.572 -10.898 -17.482 1.00 94.75 95 GLY A N 1
ATOM 780 C CA . GLY A 1 95 ? 7.768 -11.632 -18.458 1.00 94.75 95 GLY A CA 1
ATOM 781 C C . GLY A 1 95 ? 8.163 -13.106 -18.549 1.00 94.75 95 GLY A C 1
ATOM 782 O O . GLY A 1 95 ? 7.300 -13.978 -18.483 1.00 94.75 95 GLY A O 1
ATOM 783 N N . GLU A 1 96 ? 9.464 -13.399 -18.614 1.00 95.81 96 GLU A N 1
ATOM 784 C CA . GLU A 1 96 ? 9.980 -14.774 -18.630 1.00 95.81 96 GLU A CA 1
ATOM 785 C C . GLU A 1 96 ? 9.696 -15.523 -17.319 1.00 95.81 96 GLU A C 1
ATOM 787 O O . GLU A 1 96 ? 9.319 -16.693 -17.343 1.00 95.81 96 GLU A O 1
ATOM 792 N N . LYS A 1 97 ? 9.868 -14.869 -16.164 1.00 95.94 97 LYS A N 1
ATOM 793 C CA . LYS A 1 97 ? 9.699 -15.509 -14.849 1.00 95.94 97 LYS A CA 1
ATOM 794 C C . LYS A 1 97 ? 8.244 -15.702 -14.449 1.00 95.94 97 LYS A C 1
ATOM 796 O O . LYS A 1 97 ? 7.958 -16.635 -13.707 1.00 95.94 97 LYS A O 1
ATOM 801 N N . PHE A 1 98 ? 7.343 -14.835 -14.900 1.00 95.44 98 PHE A N 1
ATOM 802 C CA . PHE A 1 98 ? 5.918 -14.905 -14.570 1.00 95.44 98 PHE A CA 1
ATOM 803 C C . PHE A 1 98 ? 5.092 -15.644 -15.627 1.00 95.44 98 PHE A C 1
ATOM 805 O O . PHE A 1 98 ? 3.924 -15.964 -15.377 1.00 95.44 98 PHE A O 1
ATOM 812 N N . ALA A 1 99 ? 5.695 -15.985 -16.770 1.00 94.62 99 ALA A N 1
ATOM 813 C CA . ALA A 1 99 ? 5.074 -16.825 -17.784 1.00 94.62 99 ALA A CA 1
ATOM 814 C C . ALA A 1 99 ? 4.539 -18.130 -17.169 1.00 94.62 99 ALA A C 1
ATOM 816 O O . ALA A 1 99 ? 5.253 -18.865 -16.493 1.00 94.62 99 ALA A O 1
ATOM 817 N N . GLY A 1 100 ? 3.255 -18.409 -17.401 1.00 93.44 100 GLY A N 1
ATOM 818 C CA . GLY A 1 100 ? 2.581 -19.610 -16.899 1.00 93.44 100 GLY A CA 1
ATOM 819 C C . GLY A 1 100 ? 2.040 -19.527 -15.4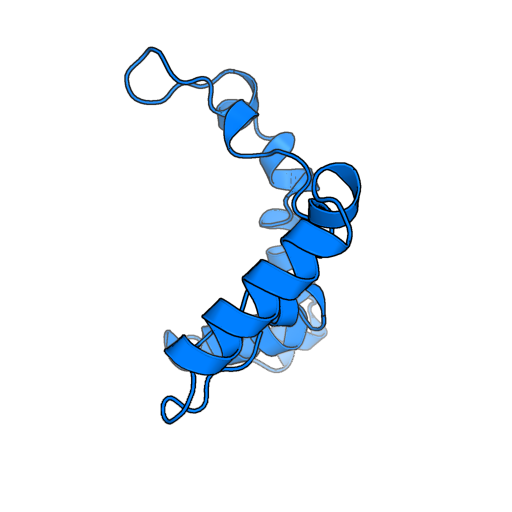66 1.00 93.44 100 GLY A C 1
ATOM 820 O O . GLY A 1 100 ? 1.263 -20.396 -15.087 1.00 93.44 100 GLY A O 1
ATOM 821 N N . TYR A 1 101 ? 2.354 -18.479 -14.693 1.00 92.50 101 TYR A N 1
ATOM 822 C CA . TYR A 1 101 ? 1.861 -18.321 -13.312 1.00 92.50 101 TYR A CA 1
ATOM 823 C C . TYR A 1 101 ? 0.599 -17.457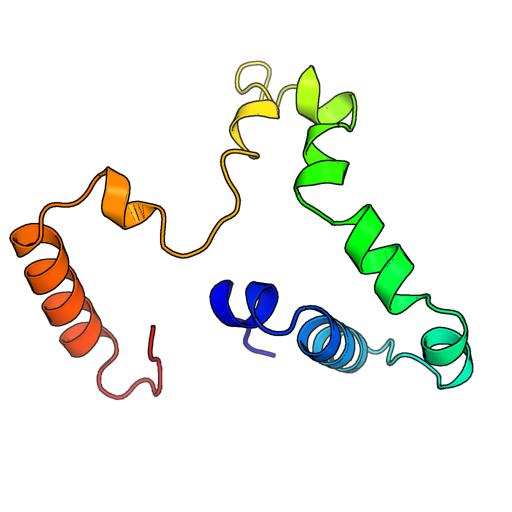 -13.191 1.00 92.50 101 TYR A C 1
ATOM 825 O O . TYR A 1 101 ? 0.087 -17.260 -12.093 1.00 92.50 101 TYR A O 1
ATOM 833 N N . GLY A 1 102 ? 0.107 -16.901 -14.303 1.00 89.62 102 GLY A N 1
ATOM 834 C CA . GLY A 1 102 ? -1.037 -15.981 -14.295 1.00 89.62 102 GLY A CA 1
ATOM 835 C C . GLY A 1 102 ? -0.750 -14.635 -13.617 1.00 89.62 102 GLY A C 1
ATOM 836 O O . GLY A 1 102 ? -1.675 -13.861 -13.383 1.00 89.62 102 GLY A O 1
ATOM 837 N N . LEU A 1 103 ? 0.518 -14.343 -13.313 1.00 89.62 103 LEU A N 1
ATOM 838 C CA . LEU A 1 103 ? 0.947 -13.091 -12.702 1.00 89.62 103 LEU A CA 1
ATOM 839 C C . LEU A 1 103 ? 1.265 -12.052 -13.779 1.00 89.62 103 LEU A C 1
ATOM 841 O O . LEU A 1 103 ? 1.927 -12.345 -14.774 1.00 89.62 103 LEU A O 1
ATOM 845 N N . LYS A 1 104 ? 0.805 -10.824 -13.546 1.00 84.50 104 LYS A N 1
ATOM 846 C CA . LYS A 1 104 ? 1.171 -9.628 -14.308 1.00 84.50 104 LYS A CA 1
ATOM 847 C C . LYS A 1 104 ? 1.434 -8.499 -13.322 1.00 84.50 104 LYS A C 1
ATOM 849 O O . LYS A 1 104 ? 0.623 -8.316 -12.401 1.00 84.50 104 LYS A O 1
ATOM 854 N N . LEU A 1 105 ? 2.566 -7.825 -13.514 1.00 75.44 105 LEU A N 1
ATOM 855 C CA . LEU A 1 105 ? 2.846 -6.538 -12.884 1.00 75.44 105 LEU A CA 1
ATOM 856 C C . LEU A 1 105 ? 1.868 -5.501 -13.435 1.00 75.44 105 LEU A C 1
ATOM 858 O O . LEU A 1 105 ? 1.622 -5.541 -14.663 1.00 75.44 105 LEU A O 1
#

pLDDT: mean 95.18, std 3.15, range [75.44, 98.25]

InterPro domains:
  IPR000863 Sulfotransferase domain [PF00685] (1-102)
  IPR027417 P-loop containing nucleoside triphosphate hydrolase [G3DSA:3.40.50.300] (1-105)
  IPR027417 P-loop containing nucleoside triphosphate hydrolase [SSF52540] (1-104)

Foldseek 3Di:
DDDDLVVCVVCVLVVVQVVCVVVVRHDDPCCVVVCVSVVVCVCPPLVNVLPDPCQQANDDPVPHRNNVVRDPSDPPPCVVPDDPVRVVVVVVVCCVVCPPVPDDD

Sequence (105 aa):
MFVKFEDLKDDPKGQLKKLGEFVGYPFTSEEEQGGKIDEIMKLCSIEKLKEVEANKSGRVYSFIENKWFFRKGEVGDWVNYLSPTMVERFEKIMGEKFAGYGLKL

Secondary structure (DSSP, 8-state):
----HHHHHH-HHHHHHHHHHHHT-PPPHHHHHTTHHHHHHHHH-HHHHHTSHHHHT-EETTTEEGGGG-S---TTGGGGT--HHHHHHHHHHHHHHHTTTT---

Radius of gyration: 18.03 Å; chains: 1; bounding box: 44×31×40 Å

Organism: Chenopodium quinoa (NCBI:txid63459)